Protein AF-A0A9I9CTP4-F1 (afdb_monomer)

Foldseek 3Di:
DVVVVVVVVVVVVVVVVVVVVLVVVLVVLVVVLVVVLVVLVVPPPQDPVNSVVVNVVSVVVSVVVVVVSVVVVVVVVD

Organism: Cucumis melo (NCBI:txid3656)

Nearest PDB structures (foldseek):
  6o35-assembly1_C-2  TM=7.859E-01  e=3.132E+00  synthetic construct
  2gts-assembly1_A  TM=6.475E-01  e=4.430E+00  Helicobacter pylori
  3fx7-assembly1_B  TM=6.332E-01  e=6.266E+00  Helicobacter pylori
  6irb-assembly1_A  TM=5.696E-01  e=9.499E+00  Drosophila melanogaster

Solvent-accessible surface area (backbone atoms only — not comparable to full-atom values): 4397 Å² total; per-residue (Å²): 113,64,70,61,51,54,52,50,52,52,52,50,52,51,53,48,54,52,54,52,49,53,54,50,51,54,54,50,47,59,52,49,51,52,51,52,53,52,50,56,72,67,41,83,86,56,47,74,65,56,46,52,51,52,53,50,55,49,52,54,54,48,53,52,50,51,51,51,52,51,50,58,54,59,66,68,76,115

Mean predicted aligned error: 10.14 Å

Radius of gyration: 19.38 Å; Cα contacts (8 Å, |Δi|>4): 9; chains: 1; bounding box: 38×14×59 Å

Structure (mmCIF, N/CA/C/O backbone):
data_AF-A0A9I9CTP4-F1
#
_entry.id   AF-A0A9I9CTP4-F1
#
loop_
_atom_site.group_PDB
_atom_site.id
_atom_site.type_symbol
_atom_site.label_atom_id
_atom_site.label_alt_id
_atom_site.label_comp_id
_atom_site.label_asym_id
_atom_site.label_entity_id
_atom_site.label_seq_id
_atom_site.pdbx_PDB_ins_code
_atom_site.Cartn_x
_atom_site.Cartn_y
_atom_site.Cartn_z
_atom_site.occupancy
_atom_site.B_iso_or_equiv
_atom_site.auth_seq_id
_atom_site.auth_comp_id
_atom_site.auth_asym_id
_atom_site.auth_atom_id
_atom_site.pdbx_PDB_model_num
ATOM 1 N N . MET A 1 1 ? 19.845 0.356 -39.582 1.00 63.66 1 MET A N 1
ATOM 2 C CA . MET A 1 1 ? 19.211 1.482 -38.855 1.00 63.66 1 MET A CA 1
ATOM 3 C C . MET A 1 1 ? 17.828 1.099 -38.325 1.00 63.66 1 MET A C 1
ATOM 5 O O . MET A 1 1 ? 17.473 1.559 -37.254 1.00 63.66 1 MET A O 1
ATOM 9 N N . GLU A 1 2 ? 17.096 0.222 -39.020 1.00 83.31 2 GLU A N 1
ATOM 10 C CA . GLU A 1 2 ? 15.814 -0.368 -38.586 1.00 83.31 2 GLU A CA 1
ATOM 11 C C . GLU A 1 2 ? 15.932 -1.145 -37.263 1.00 83.31 2 GLU A C 1
ATOM 13 O O . GLU A 1 2 ? 15.295 -0.777 -36.294 1.00 83.31 2 GLU A O 1
ATOM 18 N N . VAL A 1 3 ? 16.915 -2.045 -37.139 1.00 84.88 3 VAL A N 1
ATOM 19 C CA . VAL A 1 3 ? 17.175 -2.807 -35.894 1.00 84.88 3 VAL A CA 1
ATOM 20 C C . VAL A 1 3 ? 17.390 -1.925 -34.652 1.00 84.88 3 VAL A C 1
ATOM 22 O O . VAL A 1 3 ? 16.992 -2.291 -33.552 1.00 84.88 3 VAL A O 1
ATOM 25 N N . ILE A 1 4 ? 18.019 -0.753 -34.808 1.00 86.19 4 ILE A N 1
ATOM 26 C CA . ILE A 1 4 ? 18.227 0.189 -33.692 1.00 86.19 4 ILE A CA 1
ATOM 27 C C . ILE A 1 4 ? 16.906 0.871 -33.320 1.00 86.19 4 ILE A C 1
ATOM 29 O O . ILE A 1 4 ? 16.624 1.054 -32.140 1.00 86.19 4 ILE A O 1
ATOM 33 N N . ARG A 1 5 ? 16.090 1.222 -34.320 1.00 91.69 5 ARG A N 1
ATOM 34 C CA . ARG A 1 5 ? 14.754 1.792 -34.120 1.00 91.69 5 ARG A CA 1
ATOM 35 C C . ARG A 1 5 ? 13.843 0.794 -33.406 1.00 91.69 5 ARG A C 1
ATOM 37 O O . ARG A 1 5 ? 13.250 1.160 -32.400 1.00 91.69 5 ARG A O 1
ATOM 44 N N . ASP A 1 6 ? 13.822 -0.455 -33.858 1.00 92.81 6 ASP A N 1
ATOM 45 C CA . ASP A 1 6 ? 12.986 -1.515 -33.286 1.00 92.81 6 ASP A CA 1
ATOM 46 C C . ASP A 1 6 ? 13.392 -1.826 -31.838 1.00 92.81 6 ASP A C 1
ATOM 48 O O . ASP A 1 6 ? 12.546 -2.010 -30.965 1.00 92.81 6 ASP A O 1
ATOM 52 N N . ALA A 1 7 ? 14.699 -1.827 -31.549 1.00 88.00 7 ALA A N 1
ATOM 53 C CA . ALA A 1 7 ? 15.204 -1.998 -30.190 1.00 88.00 7 ALA A CA 1
ATOM 54 C C . ALA A 1 7 ? 14.788 -0.841 -29.263 1.00 88.00 7 ALA A C 1
ATOM 56 O O . ALA A 1 7 ? 14.411 -1.079 -28.116 1.00 88.00 7 ALA A O 1
ATOM 57 N N . MET A 1 8 ? 14.824 0.402 -29.753 1.00 89.31 8 MET A N 1
ATOM 58 C CA . MET A 1 8 ? 14.360 1.573 -28.999 1.00 89.31 8 MET A CA 1
ATOM 59 C C . MET A 1 8 ? 12.846 1.553 -28.767 1.00 89.31 8 MET A C 1
ATOM 61 O O . MET A 1 8 ? 12.384 1.925 -27.691 1.00 89.31 8 MET A O 1
ATOM 65 N N . GLU A 1 9 ? 12.071 1.118 -29.756 1.00 93.38 9 GLU A N 1
ATOM 66 C CA . GLU A 1 9 ? 10.615 1.015 -29.651 1.00 93.38 9 GLU A CA 1
ATOM 67 C C . GLU A 1 9 ? 10.213 -0.071 -28.642 1.00 93.38 9 GLU A C 1
ATOM 69 O O . GLU A 1 9 ? 9.425 0.193 -27.737 1.00 93.38 9 GLU A O 1
ATOM 74 N N . CYS A 1 10 ? 10.882 -1.229 -28.683 1.00 89.06 10 CYS A N 1
ATOM 75 C CA . CYS A 1 10 ? 10.732 -2.296 -27.692 1.00 89.06 10 CYS A CA 1
ATOM 76 C C . CYS A 1 10 ? 11.062 -1.823 -26.264 1.00 89.06 10 CYS A C 1
ATOM 78 O O . CYS A 1 10 ? 10.296 -2.071 -25.332 1.00 89.06 10 CYS A O 1
ATOM 80 N N . ALA A 1 11 ? 12.168 -1.092 -26.085 1.00 84.06 11 ALA A N 1
ATOM 81 C CA . ALA A 1 11 ? 12.534 -0.532 -24.784 1.00 84.06 11 ALA A CA 1
ATOM 82 C C . ALA A 1 11 ? 11.485 0.475 -24.273 1.00 84.06 11 ALA A C 1
ATOM 84 O O . ALA A 1 11 ? 11.116 0.445 -23.099 1.00 84.06 11 ALA A O 1
ATOM 85 N N . ASN A 1 12 ? 10.950 1.328 -25.150 1.00 90.81 12 ASN A N 1
ATOM 86 C CA . ASN A 1 12 ? 9.887 2.270 -24.794 1.00 90.81 12 ASN A CA 1
ATOM 87 C C . ASN A 1 12 ? 8.588 1.568 -24.383 1.00 90.81 12 ASN A C 1
ATOM 89 O O . ASN A 1 12 ? 7.932 2.004 -23.436 1.00 90.81 12 ASN A O 1
ATOM 93 N N . ASP A 1 13 ? 8.215 0.485 -25.059 1.00 90.50 13 ASP A N 1
ATOM 94 C CA . ASP A 1 13 ? 7.014 -0.278 -24.717 1.00 90.50 13 ASP A CA 1
ATOM 95 C C . ASP A 1 13 ? 7.165 -1.015 -23.384 1.00 90.50 13 ASP A C 1
ATOM 97 O O . ASP A 1 13 ? 6.229 -1.042 -22.582 1.00 90.50 13 ASP A O 1
ATOM 101 N N . GLN A 1 14 ? 8.362 -1.526 -23.083 1.00 81.44 14 GLN A N 1
ATOM 102 C CA . GLN A 1 14 ? 8.677 -2.064 -21.759 1.00 81.44 14 GLN A CA 1
ATOM 103 C C . GLN A 1 14 ? 8.575 -0.985 -20.674 1.00 81.44 14 GLN A C 1
ATOM 105 O O . GLN A 1 14 ? 7.952 -1.214 -19.638 1.00 81.44 14 GLN A O 1
ATOM 110 N N . LEU A 1 15 ? 9.126 0.208 -20.912 1.00 76.81 15 LEU A N 1
ATOM 111 C CA . LEU A 1 15 ? 9.042 1.319 -19.961 1.00 76.81 15 LEU A CA 1
ATOM 112 C C . LEU A 1 15 ? 7.594 1.765 -19.718 1.00 76.81 15 LEU A C 1
ATOM 114 O O . LEU A 1 15 ? 7.213 1.969 -18.563 1.00 76.81 15 LEU A O 1
ATOM 118 N N . 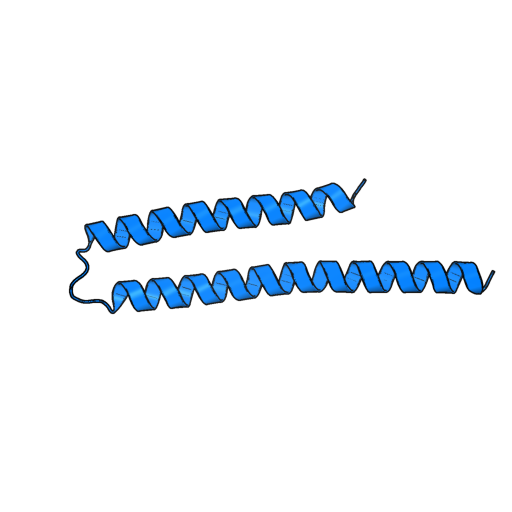ARG A 1 16 ? 6.762 1.838 -20.768 1.00 85.00 16 ARG A N 1
ATOM 119 C CA . ARG A 1 16 ? 5.317 2.094 -20.633 1.00 85.00 16 ARG A CA 1
ATOM 120 C C . ARG A 1 16 ? 4.625 1.024 -19.804 1.00 85.00 16 ARG A C 1
ATOM 122 O O . ARG A 1 16 ? 3.899 1.371 -18.880 1.00 85.00 16 ARG A O 1
ATOM 129 N N . ALA A 1 17 ? 4.892 -0.253 -20.077 1.00 79.00 17 ALA A N 1
ATOM 130 C CA . ALA A 1 17 ? 4.292 -1.351 -19.327 1.00 79.00 17 ALA A CA 1
ATOM 131 C C . ALA A 1 17 ? 4.621 -1.270 -17.828 1.00 79.00 17 ALA A C 1
ATOM 133 O O . ALA A 1 17 ? 3.747 -1.501 -16.993 1.00 79.00 17 ALA A O 1
ATOM 134 N N . ILE A 1 18 ? 5.853 -0.890 -17.467 1.00 70.12 18 ILE A N 1
ATOM 135 C CA . ILE A 1 18 ? 6.224 -0.725 -16.056 1.00 70.12 18 ILE A CA 1
ATOM 136 C C . ILE A 1 18 ? 5.548 0.518 -15.450 1.00 70.12 18 ILE A C 1
ATOM 138 O O . ILE A 1 18 ? 5.068 0.447 -14.321 1.00 70.12 18 ILE A O 1
ATOM 142 N N . ALA A 1 19 ? 5.491 1.645 -16.167 1.00 74.38 19 ALA A N 1
ATOM 143 C CA . ALA A 1 19 ? 4.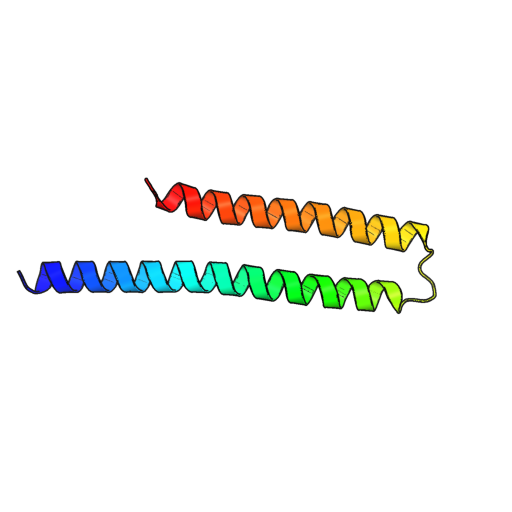815 2.856 -15.689 1.00 74.38 19 ALA A CA 1
ATOM 144 C C . ALA A 1 19 ? 3.309 2.624 -15.455 1.00 74.38 19 ALA A C 1
ATOM 146 O O . ALA A 1 19 ? 2.765 3.004 -14.415 1.00 74.38 19 ALA A O 1
ATOM 147 N N . ASP A 1 20 ? 2.648 1.929 -16.381 1.00 82.50 20 ASP A N 1
ATOM 148 C CA . ASP A 1 20 ? 1.237 1.569 -16.263 1.00 82.50 20 ASP A CA 1
ATOM 149 C C . ASP A 1 20 ? 0.996 0.613 -15.090 1.00 82.50 20 ASP A C 1
ATOM 151 O O . ASP A 1 20 ? 0.021 0.779 -14.353 1.00 82.50 20 ASP A O 1
ATOM 155 N N . TRP A 1 21 ? 1.898 -0.348 -14.859 1.00 75.19 21 TRP A N 1
ATOM 156 C CA . TRP A 1 21 ? 1.793 -1.273 -13.730 1.00 75.19 21 TRP A CA 1
ATOM 157 C C . TRP A 1 21 ? 1.927 -0.562 -12.378 1.00 75.19 21 TRP A C 1
ATOM 159 O O . TRP A 1 21 ? 1.128 -0.823 -11.478 1.00 75.19 21 TRP A O 1
ATOM 169 N N . SER A 1 22 ? 2.854 0.395 -12.250 1.00 67.69 22 SER A N 1
ATOM 170 C CA . SER A 1 22 ? 2.968 1.244 -11.054 1.00 67.69 22 SER A CA 1
ATOM 171 C C . SER A 1 22 ? 1.689 2.044 -10.801 1.00 67.69 22 SER A C 1
ATOM 173 O O . SER A 1 22 ? 1.171 2.064 -9.685 1.00 67.69 22 SER A O 1
ATOM 175 N N . LYS A 1 23 ? 1.121 2.655 -11.846 1.00 75.62 23 LYS A N 1
ATOM 176 C CA . LYS A 1 23 ? -0.126 3.424 -11.743 1.00 75.62 23 LYS A CA 1
ATOM 177 C C . LYS A 1 23 ? -1.317 2.550 -11.341 1.00 75.62 23 LYS A C 1
ATOM 179 O O . LYS A 1 23 ? -2.123 2.956 -10.504 1.00 75.62 23 LYS A O 1
ATOM 184 N N . LEU A 1 24 ? -1.423 1.352 -11.915 1.00 76.44 24 LEU A N 1
ATOM 185 C CA . LEU A 1 24 ? -2.429 0.353 -11.547 1.00 76.44 24 LEU A CA 1
ATOM 186 C C . LEU A 1 24 ? -2.275 -0.084 -10.086 1.00 76.44 24 LEU A C 1
ATOM 188 O O . LEU A 1 24 ? -3.274 -0.148 -9.373 1.00 76.44 24 LEU A O 1
ATOM 192 N N . ALA A 1 25 ? -1.044 -0.320 -9.626 1.00 69.19 25 ALA A N 1
ATOM 193 C CA . ALA A 1 25 ? -0.764 -0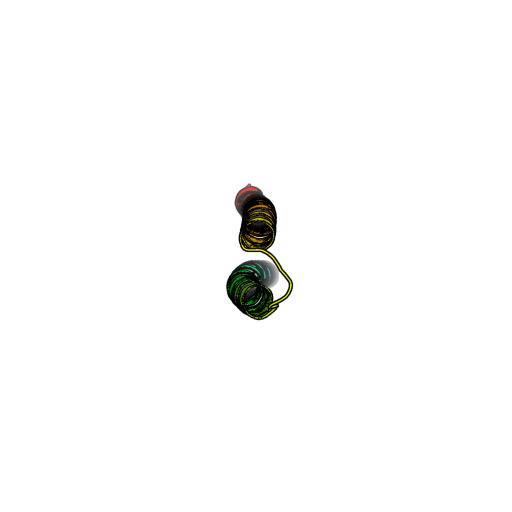.678 -8.238 1.00 69.19 25 ALA A CA 1
ATOM 194 C C . ALA A 1 25 ? -1.209 0.425 -7.264 1.00 69.19 25 ALA A C 1
ATOM 196 O O . ALA A 1 25 ? -1.888 0.130 -6.283 1.00 69.19 25 ALA A O 1
ATOM 197 N N . MET A 1 26 ? -0.924 1.695 -7.571 1.00 71.25 26 MET A N 1
ATOM 198 C CA . MET A 1 26 ? -1.377 2.831 -6.754 1.00 71.25 26 MET A CA 1
ATOM 199 C C . MET A 1 26 ? -2.911 2.949 -6.701 1.00 71.25 26 MET A C 1
ATOM 201 O O . MET A 1 26 ? -3.483 3.241 -5.652 1.00 71.25 26 MET A O 1
ATOM 205 N N . GLN A 1 27 ? -3.601 2.717 -7.823 1.00 75.62 27 GLN A N 1
ATOM 206 C CA . GLN A 1 27 ? -5.069 2.766 -7.870 1.00 75.62 27 GLN A CA 1
ATOM 207 C C . GLN A 1 27 ? -5.728 1.604 -7.109 1.00 75.62 27 GLN A C 1
ATOM 209 O O . GLN A 1 27 ? -6.746 1.796 -6.430 1.00 75.62 27 GLN A O 1
ATOM 214 N N . ASP A 1 28 ? -5.163 0.401 -7.216 1.00 75.44 28 ASP A N 1
ATOM 215 C CA . ASP A 1 28 ? -5.626 -0.763 -6.459 1.00 75.44 28 ASP A CA 1
ATOM 216 C C . ASP A 1 28 ? -5.391 -0.578 -4.954 1.00 75.44 28 ASP A C 1
ATOM 218 O O . ASP A 1 28 ? -6.264 -0.899 -4.146 1.00 75.44 28 ASP A O 1
ATOM 222 N N . GLU A 1 29 ? -4.271 0.039 -4.574 1.00 70.50 29 GLU A N 1
ATOM 223 C CA . GLU A 1 29 ? -3.946 0.379 -3.191 1.00 70.50 29 GLU A CA 1
ATOM 224 C C . GLU A 1 29 ? -5.001 1.308 -2.565 1.00 70.50 29 GLU A C 1
ATOM 226 O O . GLU A 1 29 ? -5.559 0.994 -1.508 1.00 70.50 29 GLU A O 1
ATOM 231 N N .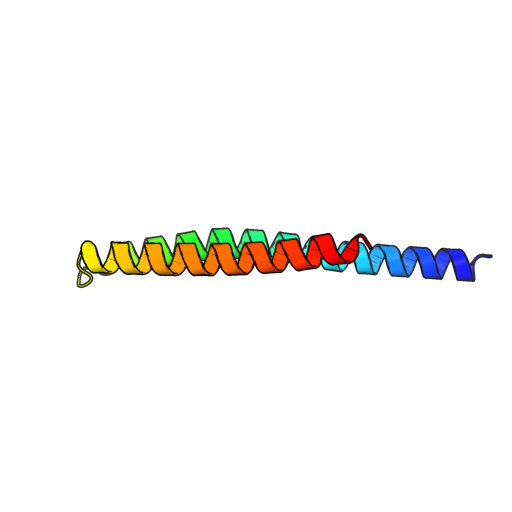 ASP A 1 30 ? -5.343 2.417 -3.230 1.00 76.94 30 ASP A N 1
ATOM 232 C CA . ASP A 1 30 ? -6.349 3.364 -2.733 1.00 76.94 30 ASP A CA 1
ATOM 233 C C . ASP A 1 30 ? -7.733 2.698 -2.605 1.00 76.94 30 ASP A C 1
ATOM 235 O O . ASP A 1 30 ? -8.467 2.916 -1.632 1.00 76.94 30 ASP A O 1
ATOM 239 N N . THR A 1 31 ? -8.079 1.820 -3.550 1.00 80.94 31 THR A N 1
ATOM 240 C CA . THR A 1 31 ? -9.325 1.040 -3.515 1.00 80.94 31 THR A CA 1
ATOM 241 C C . THR A 1 31 ? -9.332 0.040 -2.356 1.00 80.94 31 THR A C 1
ATOM 243 O O . THR A 1 31 ? -10.324 -0.081 -1.625 1.00 80.94 31 THR A O 1
ATOM 246 N N . THR A 1 32 ? -8.225 -0.673 -2.162 1.00 79.19 32 THR A N 1
ATOM 247 C CA . THR A 1 32 ? -8.043 -1.659 -1.096 1.00 79.19 32 THR A CA 1
ATOM 248 C C . THR A 1 32 ? -8.095 -0.991 0.273 1.00 79.19 32 THR A C 1
ATOM 250 O O . THR A 1 32 ? -8.831 -1.455 1.147 1.00 79.19 32 THR A O 1
ATOM 253 N N . ARG A 1 33 ? -7.453 0.171 0.442 1.00 80.44 33 ARG A N 1
ATOM 254 C CA . ARG A 1 33 ? -7.536 0.995 1.657 1.00 80.44 33 ARG A CA 1
ATOM 255 C C . ARG A 1 33 ? -8.985 1.286 2.048 1.00 80.44 33 ARG A C 1
ATOM 257 O O . ARG A 1 33 ? -9.371 1.068 3.198 1.00 80.44 33 ARG A O 1
ATOM 264 N N . TRP A 1 34 ? -9.810 1.744 1.106 1.00 82.25 34 TRP A N 1
ATOM 265 C CA . TRP A 1 34 ? -11.217 2.048 1.387 1.00 82.25 34 TRP A CA 1
ATOM 266 C C . TRP A 1 34 ? -12.035 0.813 1.769 1.00 82.25 34 TRP A C 1
ATOM 268 O O . TRP A 1 34 ? -12.892 0.896 2.655 1.00 82.25 34 TRP A O 1
ATOM 278 N N . LYS A 1 35 ? -11.763 -0.340 1.147 1.00 85.75 35 LYS A N 1
ATOM 279 C CA . LYS A 1 35 ? -12.410 -1.610 1.510 1.00 85.75 35 LYS A CA 1
ATOM 280 C C . LYS A 1 35 ? -12.057 -2.028 2.937 1.00 85.75 35 LYS A C 1
ATOM 282 O O . LYS A 1 35 ? -12.968 -2.360 3.695 1.00 85.75 35 LYS A O 1
ATOM 287 N N . VAL A 1 36 ? -10.784 -1.945 3.331 1.00 81.88 36 VAL A N 1
ATOM 288 C CA . VAL A 1 36 ? -10.364 -2.320 4.692 1.00 81.88 36 VAL A CA 1
ATOM 289 C C . VAL A 1 36 ? -10.930 -1.357 5.739 1.00 81.88 36 VAL A C 1
ATOM 291 O O . VAL A 1 36 ? -11.437 -1.808 6.764 1.00 81.88 36 VAL A O 1
ATOM 294 N N . ILE A 1 37 ? -10.949 -0.043 5.475 1.00 83.12 37 ILE A N 1
ATOM 295 C CA . ILE A 1 37 ? -11.586 0.936 6.377 1.00 83.12 37 ILE A CA 1
ATOM 296 C C . ILE A 1 37 ? -13.068 0.601 6.580 1.00 83.12 37 ILE A C 1
ATOM 298 O O . ILE A 1 37 ? -13.548 0.584 7.715 1.00 83.12 37 ILE A O 1
ATOM 302 N N . ARG A 1 38 ? -13.793 0.293 5.498 1.00 86.56 38 ARG A N 1
ATOM 303 C CA . ARG A 1 38 ? -15.212 -0.075 5.570 1.00 86.56 38 ARG A CA 1
ATOM 304 C C . ARG A 1 38 ? -15.424 -1.348 6.392 1.00 86.56 38 ARG A C 1
ATOM 306 O O . ARG A 1 38 ? -16.343 -1.398 7.203 1.00 86.56 38 ARG A O 1
ATOM 313 N N . GLN A 1 39 ? -14.572 -2.356 6.214 1.00 85.94 39 GLN A N 1
ATOM 314 C CA . GLN A 1 39 ? -14.635 -3.593 6.994 1.00 85.94 39 GLN A CA 1
ATOM 315 C C . GLN A 1 39 ? -14.339 -3.348 8.479 1.00 85.94 39 GLN A C 1
ATOM 317 O O . GLN A 1 39 ? -15.109 -3.791 9.324 1.00 85.94 39 GLN A O 1
ATOM 322 N N . LEU A 1 40 ? -13.308 -2.567 8.815 1.00 85.06 40 LEU A N 1
ATOM 323 C CA . LEU A 1 40 ? -13.001 -2.193 10.203 1.00 85.06 40 LEU A CA 1
ATOM 324 C C . LEU A 1 40 ? -14.150 -1.437 10.878 1.00 85.06 40 LEU A C 1
ATOM 326 O O . LEU A 1 40 ? -14.421 -1.635 12.061 1.00 85.06 40 LEU A O 1
ATOM 330 N N . GLN A 1 41 ? -14.842 -0.568 10.138 1.00 84.25 41 GLN A N 1
ATOM 331 C CA . GLN A 1 41 ? -16.022 0.132 10.644 1.00 84.25 41 GLN A CA 1
ATOM 332 C C . GLN A 1 41 ? -17.204 -0.812 10.898 1.00 84.25 41 GLN A C 1
ATOM 334 O O . GLN A 1 41 ? -17.993 -0.553 11.812 1.00 84.25 41 GLN A O 1
ATOM 339 N N . ALA A 1 42 ? -17.306 -1.888 10.116 1.00 88.38 42 ALA A N 1
ATOM 340 C CA . ALA A 1 42 ? -18.384 -2.863 10.182 1.00 88.38 42 ALA A CA 1
ATOM 341 C C . ALA A 1 42 ? -18.218 -3.913 11.293 1.00 88.38 42 ALA A C 1
ATOM 343 O O . ALA A 1 42 ? -19.199 -4.582 11.586 1.00 88.38 42 ALA A O 1
ATOM 344 N N . ILE A 1 43 ? -17.038 -4.054 11.915 1.00 89.62 43 ILE A N 1
ATOM 345 C CA . ILE A 1 43 ? -16.787 -5.014 13.010 1.00 89.62 43 ILE A CA 1
ATOM 346 C C . ILE A 1 43 ? -17.267 -4.416 14.344 1.00 89.62 43 ILE A C 1
ATOM 348 O O . ILE A 1 43 ? -16.571 -3.558 14.899 1.00 89.62 43 ILE A O 1
ATOM 352 N N . PRO A 1 44 ? -18.437 -4.806 14.881 1.00 85.19 44 PRO A N 1
ATOM 353 C CA . PRO A 1 44 ? -19.017 -4.165 16.063 1.00 85.19 44 PRO A CA 1
ATOM 354 C C . PRO A 1 44 ? -18.204 -4.388 17.347 1.00 85.19 44 PRO A C 1
ATOM 356 O O . PRO A 1 44 ? -18.250 -3.543 18.238 1.00 85.19 44 PRO A O 1
ATOM 359 N N . GLU A 1 45 ? -17.423 -5.464 17.428 1.00 93.38 45 GLU A N 1
ATOM 360 C CA . GLU A 1 45 ? -16.600 -5.833 18.586 1.00 93.38 45 GLU A CA 1
ATOM 361 C C . GLU A 1 45 ? -15.336 -4.973 18.721 1.00 93.38 45 GLU A C 1
ATOM 363 O O . GLU A 1 45 ? -14.761 -4.866 19.804 1.00 93.38 45 GLU A O 1
ATOM 368 N N . LEU A 1 46 ? -14.894 -4.341 17.630 1.00 88.62 46 LEU A N 1
ATOM 369 C CA . LEU A 1 46 ? -13.725 -3.472 17.639 1.00 88.62 46 LEU A CA 1
ATOM 370 C C . LEU A 1 46 ? -14.065 -2.136 18.298 1.00 88.62 46 LEU A C 1
ATOM 372 O O . LEU A 1 46 ? -14.900 -1.374 17.793 1.00 88.62 46 LEU A O 1
ATOM 376 N N . SER A 1 47 ? -13.357 -1.810 19.381 1.00 93.12 47 SER A N 1
ATOM 377 C CA . SER A 1 47 ? -13.499 -0.517 20.044 1.00 93.12 47 SER A CA 1
ATOM 378 C C . SER A 1 47 ? -13.100 0.629 19.109 1.00 93.12 47 SER A C 1
ATOM 380 O O . SER A 1 47 ? -12.316 0.467 18.171 1.00 93.12 47 SER A O 1
ATOM 382 N N . ARG A 1 48 ? -13.599 1.841 19.381 1.00 89.88 48 ARG A N 1
ATOM 383 C CA . ARG A 1 48 ? -13.198 3.035 18.615 1.00 89.88 48 ARG A CA 1
ATOM 384 C C . ARG A 1 48 ? -11.682 3.255 18.633 1.00 89.88 48 ARG A C 1
ATOM 386 O O . ARG A 1 48 ? -11.127 3.674 17.621 1.00 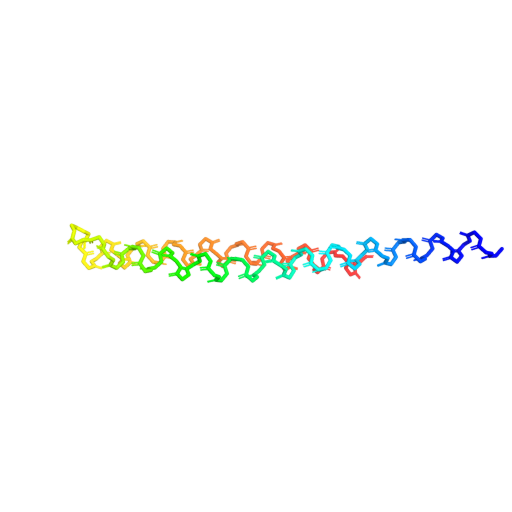89.88 48 ARG A O 1
ATOM 393 N N . LEU A 1 49 ? -11.031 2.960 19.761 1.00 93.19 49 LEU A N 1
ATOM 394 C CA . LEU A 1 49 ? -9.586 3.107 19.919 1.00 93.19 49 LEU A CA 1
ATOM 395 C C . LEU A 1 49 ? -8.825 2.105 19.047 1.00 93.19 49 LEU A C 1
ATOM 397 O O . LEU A 1 49 ? -7.877 2.487 18.365 1.00 93.19 49 LEU A O 1
ATOM 401 N N . ASP A 1 50 ? -9.266 0.851 19.024 1.00 90.62 50 ASP A N 1
ATOM 402 C CA . ASP A 1 50 ? -8.619 -0.187 18.221 1.00 90.62 50 ASP A CA 1
ATOM 403 C C . ASP A 1 50 ? -8.794 0.088 16.727 1.00 90.62 50 ASP A C 1
ATOM 405 O O . ASP A 1 50 ? -7.832 0.004 15.969 1.00 90.62 50 ASP A O 1
ATOM 409 N N . ARG A 1 51 ? -9.980 0.551 16.305 1.00 87.19 51 ARG A N 1
ATOM 410 C CA . ARG A 1 51 ? -10.206 1.004 14.921 1.00 87.19 51 ARG A CA 1
ATOM 411 C C . ARG A 1 51 ? -9.268 2.149 14.545 1.00 87.19 51 ARG A C 1
ATOM 413 O O . ARG A 1 51 ? -8.702 2.134 13.454 1.00 87.19 51 ARG A O 1
ATOM 420 N N . ALA A 1 52 ? -9.096 3.132 15.431 1.00 89.44 52 ALA A N 1
ATOM 421 C CA . ALA A 1 52 ? -8.193 4.258 15.200 1.00 89.44 52 ALA A CA 1
ATOM 422 C C . ALA A 1 52 ? -6.734 3.800 15.064 1.00 89.44 52 ALA A C 1
ATOM 424 O O . ALA A 1 52 ? -6.054 4.215 14.127 1.00 89.44 52 ALA A O 1
ATOM 425 N N . ARG A 1 53 ? -6.280 2.890 15.936 1.00 91.19 53 ARG A N 1
ATOM 426 C CA . ARG A 1 53 ? -4.943 2.285 15.852 1.00 91.19 53 ARG A CA 1
ATOM 427 C C . ARG A 1 53 ? -4.750 1.513 14.551 1.00 91.19 53 ARG A C 1
ATOM 429 O O . ARG A 1 53 ? -3.764 1.749 13.864 1.00 91.19 53 ARG A O 1
ATOM 436 N N . CYS A 1 54 ? -5.705 0.667 14.167 1.00 88.06 54 CYS A N 1
ATOM 437 C CA . CYS A 1 54 ? -5.648 -0.056 12.897 1.00 88.06 54 CYS A CA 1
ATOM 438 C C . CYS A 1 54 ? -5.560 0.903 11.704 1.00 88.06 54 CYS A C 1
ATOM 440 O O . CYS A 1 54 ? -4.704 0.724 10.842 1.00 88.06 54 CYS A O 1
ATOM 442 N N . MET A 1 55 ? -6.394 1.948 11.664 1.00 86.62 55 MET A N 1
ATOM 443 C CA . MET A 1 55 ? -6.341 2.952 10.596 1.00 86.62 55 MET A CA 1
ATOM 444 C C . MET A 1 55 ? -4.993 3.675 10.542 1.00 86.62 55 MET A C 1
ATOM 446 O O . MET A 1 55 ? -4.460 3.864 9.452 1.00 86.62 55 MET A O 1
ATOM 450 N N . GLN A 1 56 ? -4.423 4.036 11.692 1.00 90.12 56 GLN A N 1
ATOM 451 C CA . GLN A 1 56 ? -3.118 4.691 11.765 1.00 90.12 56 GLN A CA 1
ATOM 452 C C . GLN A 1 56 ? -1.988 3.776 11.275 1.00 90.12 56 GLN A C 1
ATOM 454 O O . GLN A 1 56 ? -1.165 4.202 10.469 1.00 90.12 56 GLN A O 1
ATOM 459 N N . THR A 1 57 ? -1.955 2.518 11.726 1.00 88.25 57 THR A N 1
ATOM 460 C CA . THR A 1 57 ? -0.948 1.541 11.289 1.00 88.25 57 THR A CA 1
ATOM 461 C C . THR A 1 57 ? -1.032 1.296 9.787 1.00 88.25 57 THR A C 1
ATOM 463 O O . THR A 1 57 ? -0.003 1.280 9.116 1.00 88.25 57 THR A O 1
ATOM 466 N N . MET A 1 58 ? -2.245 1.145 9.249 1.00 85.00 58 MET A N 1
ATOM 467 C CA . MET A 1 58 ? -2.438 0.991 7.808 1.00 85.00 58 MET A CA 1
ATOM 468 C C . MET A 1 58 ? -1.968 2.223 7.043 1.00 85.00 58 MET A C 1
ATOM 470 O O . MET A 1 58 ? -1.233 2.068 6.079 1.00 85.00 58 MET A O 1
ATOM 474 N N . ALA A 1 59 ? -2.346 3.431 7.474 1.00 84.62 59 ALA A N 1
ATOM 475 C CA . ALA A 1 59 ? -1.921 4.661 6.810 1.00 84.62 59 ALA A CA 1
ATOM 476 C C . ALA A 1 59 ? -0.390 4.760 6.733 1.00 84.62 59 ALA A C 1
ATOM 478 O O . ALA A 1 59 ? 0.139 4.967 5.650 1.00 84.62 59 ALA A O 1
ATOM 479 N N . GLY A 1 60 ? 0.317 4.493 7.838 1.00 87.81 60 GLY A N 1
ATOM 480 C CA . GLY A 1 60 ? 1.783 4.503 7.842 1.00 87.81 60 GLY A CA 1
ATOM 481 C C . GLY A 1 60 ? 2.403 3.463 6.903 1.00 87.81 60 GLY A C 1
ATOM 482 O O . GLY A 1 60 ? 3.344 3.773 6.182 1.00 87.81 60 GLY A O 1
ATOM 483 N N . LYS A 1 61 ? 1.857 2.241 6.857 1.00 83.75 61 LYS A N 1
ATOM 484 C CA . LYS A 1 61 ? 2.353 1.187 5.954 1.00 83.75 61 LYS A CA 1
ATOM 485 C C . LYS A 1 61 ? 2.114 1.509 4.480 1.00 83.75 61 LYS A C 1
AT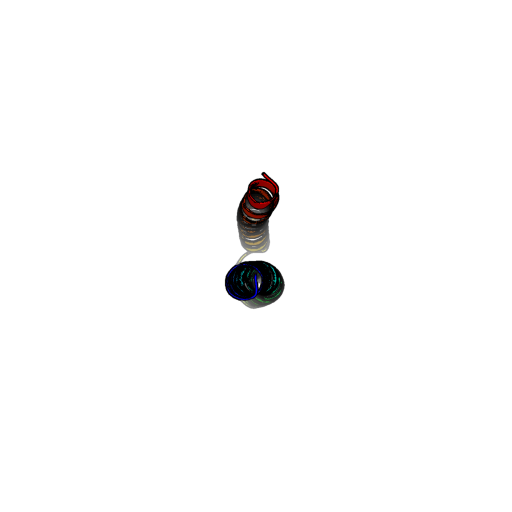OM 487 O O . LYS A 1 61 ? 2.970 1.215 3.654 1.00 83.75 61 LYS A O 1
ATOM 492 N N . LEU A 1 62 ? 0.978 2.119 4.163 1.00 82.06 62 LEU A N 1
ATOM 493 C CA . LEU A 1 62 ? 0.660 2.572 2.810 1.00 82.06 62 LEU A CA 1
ATOM 494 C C . LEU A 1 62 ? 1.578 3.724 2.386 1.00 82.06 62 LEU A C 1
ATOM 496 O O . LEU A 1 62 ? 2.147 3.682 1.301 1.00 82.06 62 LEU A O 1
ATOM 500 N N . ASP A 1 63 ? 1.817 4.695 3.269 1.00 84.19 63 ASP A N 1
ATOM 501 C CA . ASP A 1 63 ? 2.759 5.784 2.996 1.00 84.19 63 ASP A CA 1
ATOM 502 C C . ASP A 1 63 ? 4.192 5.254 2.771 1.00 84.19 63 ASP A C 1
ATOM 504 O O . ASP A 1 63 ? 4.869 5.704 1.847 1.00 84.19 63 ASP A O 1
ATOM 508 N N . GLU A 1 64 ? 4.641 4.250 3.541 1.00 86.75 64 GLU A N 1
ATOM 509 C CA . GLU A 1 64 ? 5.921 3.553 3.312 1.00 86.75 64 GLU A CA 1
ATOM 510 C C . GLU A 1 64 ? 5.973 2.879 1.927 1.00 86.75 64 GLU A C 1
ATOM 512 O O . GLU A 1 64 ? 6.969 3.007 1.213 1.00 86.75 64 GLU A O 1
ATOM 517 N N . MET A 1 65 ? 4.905 2.179 1.525 1.00 81.75 65 MET A N 1
ATOM 518 C CA . MET A 1 65 ? 4.824 1.522 0.214 1.00 81.75 65 MET A CA 1
ATOM 519 C C . MET A 1 65 ? 4.824 2.539 -0.932 1.00 81.75 65 MET A C 1
ATOM 521 O O . MET A 1 65 ? 5.570 2.363 -1.895 1.00 81.75 65 MET A O 1
ATOM 525 N N . LYS A 1 66 ? 4.060 3.633 -0.813 1.00 81.25 66 LYS A N 1
ATOM 526 C CA . LYS A 1 66 ? 4.065 4.731 -1.790 1.00 81.25 66 LYS A CA 1
ATOM 527 C C . LYS A 1 66 ? 5.439 5.379 -1.904 1.00 81.25 66 LYS A C 1
ATOM 529 O O . LYS A 1 66 ? 5.908 5.602 -3.015 1.00 81.25 66 LYS A O 1
ATOM 534 N N . ALA A 1 67 ? 6.114 5.631 -0.784 1.00 85.38 67 ALA A N 1
ATOM 535 C CA . ALA A 1 67 ? 7.473 6.167 -0.795 1.00 85.38 67 ALA A CA 1
ATOM 536 C C . ALA A 1 67 ? 8.456 5.223 -1.508 1.00 85.38 67 ALA A C 1
ATOM 538 O O . ALA A 1 67 ? 9.291 5.685 -2.282 1.00 85.38 67 ALA A O 1
ATOM 539 N N . PHE A 1 68 ? 8.331 3.909 -1.300 1.00 81.81 68 PHE A N 1
ATOM 540 C CA . PHE A 1 68 ? 9.149 2.914 -1.995 1.00 81.81 68 PHE A CA 1
ATOM 541 C C . PHE A 1 68 ? 8.880 2.879 -3.508 1.00 81.81 68 PHE A C 1
ATOM 543 O O . PHE A 1 68 ? 9.822 2.825 -4.296 1.00 81.81 68 PHE A O 1
ATOM 550 N N . LEU A 1 69 ? 7.612 2.945 -3.925 1.00 80.06 69 LEU A N 1
ATOM 551 C CA . LEU A 1 69 ? 7.244 3.001 -5.344 1.00 80.06 69 LEU A CA 1
ATOM 552 C C . LEU A 1 69 ? 7.750 4.280 -6.020 1.00 80.06 69 LEU A C 1
ATOM 554 O O . LEU A 1 69 ? 8.307 4.195 -7.111 1.00 80.06 69 LEU A O 1
ATOM 558 N N . ASN A 1 70 ? 7.621 5.433 -5.359 1.00 81.69 70 ASN A N 1
ATOM 559 C CA . ASN A 1 70 ? 8.147 6.703 -5.864 1.00 81.69 70 ASN A CA 1
ATOM 560 C C . ASN A 1 70 ? 9.675 6.660 -5.992 1.00 81.69 70 ASN A C 1
ATOM 562 O O . ASN A 1 70 ? 10.213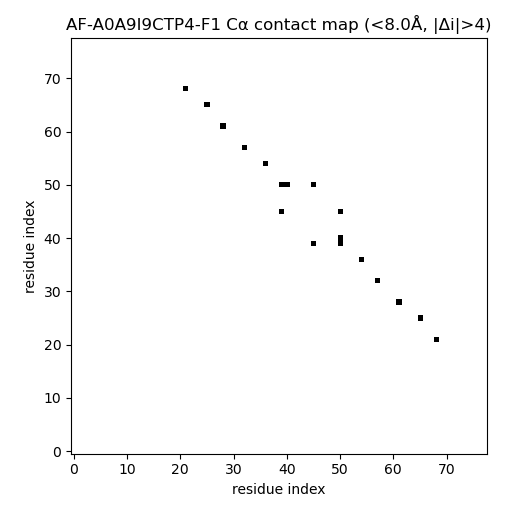 7.068 -7.011 1.00 81.69 70 ASN A O 1
ATOM 566 N N . LEU A 1 71 ? 10.380 6.093 -5.005 1.00 83.44 71 LEU A N 1
ATOM 567 C CA . LEU A 1 71 ? 11.833 5.916 -5.076 1.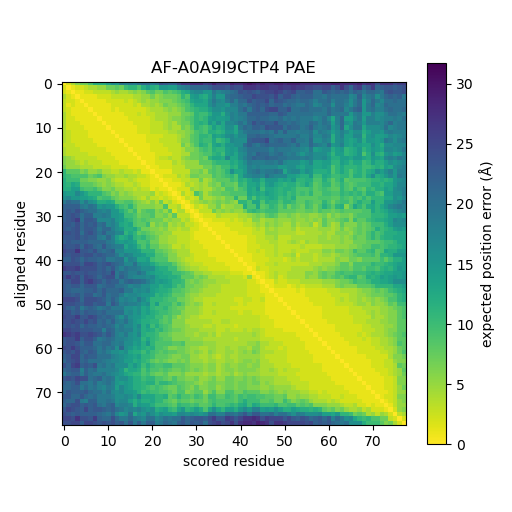00 83.44 71 LEU A CA 1
ATOM 568 C C . LEU A 1 71 ? 12.247 5.057 -6.281 1.00 83.44 71 LEU A C 1
ATOM 570 O O . LEU A 1 71 ? 13.215 5.379 -6.964 1.00 83.44 71 LEU A O 1
ATOM 574 N N . LEU A 1 72 ? 11.518 3.970 -6.554 1.00 75.62 72 LEU A N 1
ATOM 575 C CA . LEU A 1 72 ? 11.748 3.143 -7.742 1.00 75.62 72 LEU A CA 1
ATOM 576 C C . LEU A 1 72 ? 11.485 3.898 -9.049 1.00 75.62 72 LEU A C 1
ATOM 578 O O . LEU A 1 72 ? 12.090 3.568 -10.066 1.00 75.62 72 LEU A O 1
ATOM 582 N N . GLU A 1 73 ? 10.563 4.858 -9.052 1.00 76.12 73 GLU A N 1
ATOM 583 C CA . GLU A 1 73 ? 10.285 5.708 -10.208 1.00 76.12 73 GLU A CA 1
ATOM 584 C C . GLU A 1 73 ? 11.386 6.755 -10.415 1.00 76.12 73 GLU A C 1
ATOM 586 O O . GLU A 1 73 ? 11.883 6.886 -11.532 1.00 76.12 73 GLU A O 1
ATOM 591 N N . ASP A 1 74 ? 11.847 7.402 -9.345 1.00 78.44 74 ASP A N 1
ATOM 592 C CA . ASP A 1 74 ? 12.962 8.356 -9.381 1.00 78.44 74 ASP A CA 1
ATOM 593 C C . ASP A 1 74 ? 14.265 7.681 -9.843 1.00 78.44 74 ASP A C 1
ATOM 595 O O . ASP A 1 74 ? 14.986 8.221 -10.678 1.00 78.44 74 ASP A O 1
ATOM 599 N N . MET A 1 75 ? 14.537 6.453 -9.382 1.00 74.94 75 MET A N 1
ATOM 600 C CA . MET A 1 75 ? 15.706 5.662 -9.802 1.00 74.94 75 MET A CA 1
ATOM 601 C C . MET A 1 75 ? 15.674 5.216 -11.272 1.00 74.94 75 MET A C 1
ATOM 603 O O . MET A 1 75 ? 16.690 4.749 -11.776 1.00 74.94 75 MET A O 1
ATOM 607 N N . LYS A 1 76 ? 14.534 5.316 -11.970 1.00 62.06 76 LYS A N 1
ATOM 608 C CA . LYS A 1 76 ? 14.475 5.065 -13.421 1.00 62.06 76 LYS A CA 1
ATOM 609 C C . LYS A 1 76 ? 14.904 6.271 -14.258 1.00 62.06 76 LYS A C 1
ATOM 611 O O . LYS A 1 76 ? 14.998 6.123 -15.474 1.00 62.06 76 LYS A O 1
ATOM 616 N N . MET A 1 77 ? 15.073 7.452 -13.654 1.00 53.88 77 MET A N 1
ATOM 617 C CA . MET A 1 77 ? 15.447 8.679 -14.369 1.00 53.88 77 MET A CA 1
ATOM 618 C C . MET A 1 77 ? 16.968 8.919 -14.469 1.00 53.88 77 MET A C 1
ATOM 620 O O . MET A 1 77 ? 17.354 9.902 -15.102 1.00 53.88 77 MET A O 1
ATOM 624 N N . ASP A 1 78 ? 17.800 8.023 -13.922 1.00 45.09 78 ASP A N 1
ATOM 625 C CA . ASP A 1 78 ? 19.264 7.964 -14.114 1.00 45.09 78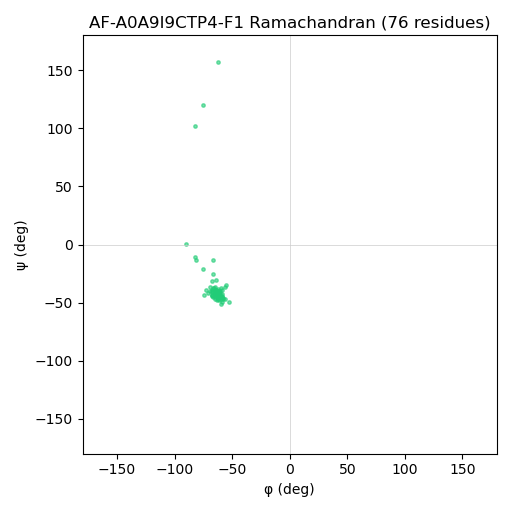 ASP A CA 1
ATOM 626 C C . ASP A 1 78 ? 19.661 6.841 -15.093 1.00 45.09 78 ASP A C 1
ATOM 628 O O . ASP A 1 78 ? 20.610 7.051 -15.888 1.00 45.09 78 ASP A O 1
#

pLDDT: mean 81.98, std 8.73, range [45.09, 93.38]

Secondary structure (DSSP, 8-state):
-HHHHHHHHHHHHHHHHHHHHHHHHHHHHHHHHHHHHHHHHH-TTS-HHHHHHHHHHHHHHHHHHHHHHHHHHHTT--

Sequence (78 aa):
MEVIRDAMECANDQLRAIADWSKLAMQDEDTTRWKVIRQLQAIPELSRLDRARCMQTMAGKLDEMKAFLNLLEDMKMD